Protein AF-A0A270B9R4-F1 (afdb_monomer_lite)

Radius of gyration: 26.36 Å; chains: 1; bounding box: 74×39×52 Å

Secondary structure (DSSP, 8-state):
-PPBPTTT--B---GGGTTSSSHHHHHHHHHHHHHHHSPPPHHHHHHHHHHHHHHHHHHHHHHHHHHHHS-PPPPPP-----------HHHHHHSHHHHHHHHHHHHHHHHHHT--HHHHHHHHHHHHHHTTSS-S---SSHHHHHHHHHHHHHHHHHHHHHHH-HHHHHHHT--

Organism: NCBI:txid146476

pLDDT: mean 81.23, std 15.82, range [37.41, 97.56]

Foldseek 3Di:
DFQAAPQPRDTQPDPPQPVHNDPVSVVVVVVVVCVVVPPDDPVNVVVVVVVVVVVVVVVVVVVVVVVVVPPDDDDDDDDDDDDDDDQDPVNLCVDPLLQVLQVLLVVLVVVLVPDDDLLSVLLVVLVCVLLVNDPLDQDDDPSSSNSVVVNCVSCVVCSVCSVPPPSSVNSNVVD

Structure (mmCIF, N/CA/C/O backbone):
data_AF-A0A270B9R4-F1
#
_entry.id   AF-A0A270B9R4-F1
#
loop_
_atom_site.group_PDB
_atom_site.id
_atom_site.type_symbol
_atom_site.label_atom_id
_atom_site.label_alt_id
_atom_site.label_comp_id
_atom_site.label_asym_id
_atom_site.label_entity_id
_atom_site.label_seq_id
_atom_site.pdbx_PDB_ins_code
_atom_site.Cartn_x
_atom_site.Cartn_y
_atom_site.Cartn_z
_atom_site.occupancy
_atom_site.B_iso_or_equiv
_atom_site.auth_seq_id
_atom_site.auth_comp_id
_atom_site.auth_asym_id
_atom_site.auth_atom_id
_atom_site.pdbx_PDB_model_num
ATOM 1 N N . MET A 1 1 ? -42.692 -9.724 -10.483 1.00 64.94 1 MET A N 1
ATOM 2 C CA . MET A 1 1 ? -41.624 -8.813 -10.023 1.00 64.94 1 MET A CA 1
ATOM 3 C C . MET A 1 1 ? -41.407 -9.068 -8.544 1.00 64.94 1 MET A C 1
ATOM 5 O O . MET A 1 1 ? -42.322 -8.814 -7.769 1.00 64.94 1 MET A O 1
ATOM 9 N N . SER A 1 2 ? -40.264 -9.642 -8.174 1.00 77.38 2 SER A N 1
ATOM 10 C CA . SER A 1 2 ? -39.872 -9.785 -6.768 1.00 77.38 2 SER A CA 1
ATOM 11 C C . SER A 1 2 ? -39.380 -8.432 -6.267 1.00 77.38 2 SER A C 1
ATOM 13 O O . SER A 1 2 ? -38.600 -7.771 -6.949 1.00 77.38 2 SER A O 1
ATOM 15 N N . ILE A 1 3 ? -39.897 -7.980 -5.126 1.00 85.81 3 ILE A N 1
ATOM 16 C CA . ILE A 1 3 ? -39.467 -6.725 -4.505 1.00 85.81 3 ILE A CA 1
ATOM 17 C C . ILE A 1 3 ? -38.409 -7.091 -3.466 1.00 85.81 3 ILE A C 1
ATOM 19 O O . ILE A 1 3 ? -38.681 -7.883 -2.561 1.00 85.81 3 ILE A O 1
ATOM 23 N N . HIS A 1 4 ? -37.214 -6.524 -3.608 1.00 92.06 4 HIS A N 1
ATOM 24 C CA . HIS A 1 4 ? -36.099 -6.756 -2.695 1.00 92.06 4 HIS A CA 1
ATOM 25 C C . HIS A 1 4 ? -36.034 -5.680 -1.608 1.00 92.06 4 HIS A C 1
ATOM 27 O O . HIS A 1 4 ? -36.356 -4.512 -1.827 1.00 92.06 4 HIS A O 1
ATOM 33 N N . CYS A 1 5 ? -35.595 -6.085 -0.420 1.00 90.38 5 CYS A N 1
ATOM 34 C CA . CYS A 1 5 ? -35.387 -5.206 0.720 1.00 90.38 5 CYS A CA 1
ATOM 35 C C . CYS A 1 5 ? -34.259 -4.210 0.444 1.00 90.38 5 CYS A C 1
ATOM 37 O O . CYS A 1 5 ? -33.116 -4.613 0.233 1.00 90.38 5 CYS A O 1
ATOM 39 N N . ALA A 1 6 ? -34.541 -2.915 0.588 1.00 88.38 6 ALA A N 1
ATOM 40 C CA . ALA A 1 6 ? -33.569 -1.843 0.351 1.00 88.38 6 ALA A CA 1
ATOM 41 C C . ALA A 1 6 ? -32.359 -1.836 1.315 1.00 88.38 6 ALA A C 1
ATOM 43 O O . ALA A 1 6 ? -31.427 -1.061 1.125 1.00 88.38 6 ALA A O 1
ATOM 44 N N . TRP A 1 7 ? -32.376 -2.654 2.375 1.00 90.44 7 TRP A N 1
ATOM 45 C CA . TRP A 1 7 ? -31.297 -2.714 3.370 1.00 90.44 7 TRP A CA 1
ATOM 46 C C . TRP A 1 7 ? -30.439 -3.984 3.297 1.00 90.44 7 TRP A C 1
ATOM 48 O O . TRP A 1 7 ? -29.257 -3.945 3.622 1.00 90.44 7 TRP A O 1
ATOM 58 N N . CYS A 1 8 ? -31.031 -5.133 2.968 1.00 91.38 8 CYS A N 1
ATOM 59 C CA . CYS A 1 8 ? -30.335 -6.426 3.014 1.00 91.38 8 CYS A CA 1
ATOM 60 C C . CYS A 1 8 ? -30.535 -7.284 1.764 1.00 91.38 8 CYS A C 1
ATOM 62 O O . CYS A 1 8 ? -30.164 -8.455 1.795 1.00 91.38 8 CYS A O 1
ATOM 64 N N . GLU A 1 9 ? -31.166 -6.723 0.727 1.00 88.75 9 GLU A N 1
ATOM 65 C CA . GLU A 1 9 ? -31.358 -7.314 -0.606 1.00 88.75 9 GLU A CA 1
ATOM 66 C C . GLU A 1 9 ? -32.130 -8.644 -0.638 1.00 88.75 9 GLU A C 1
ATOM 68 O O . GLU A 1 9 ? -32.271 -9.265 -1.684 1.00 88.75 9 GLU A O 1
ATOM 73 N N . ARG A 1 10 ? -32.702 -9.074 0.491 1.00 89.44 10 ARG A N 1
ATOM 74 C CA . ARG A 1 10 ? -33.575 -10.252 0.552 1.00 89.44 10 ARG A CA 1
ATOM 75 C C . ARG A 1 10 ? -34.968 -9.969 0.009 1.00 89.44 10 ARG A C 1
ATOM 77 O O . ARG A 1 10 ? -35.467 -8.848 0.122 1.00 89.44 10 ARG A O 1
ATOM 84 N N . ASP A 1 11 ? -35.609 -11.016 -0.500 1.00 89.81 11 ASP A N 1
ATOM 85 C CA . ASP A 1 11 ? -37.002 -10.973 -0.935 1.00 89.81 11 ASP A CA 1
ATOM 86 C C . ASP A 1 11 ? -37.946 -10.583 0.206 1.00 89.81 11 ASP A C 1
ATOM 88 O O . ASP A 1 11 ? -37.841 -11.053 1.345 1.00 89.81 11 ASP A O 1
ATOM 92 N N . ILE A 1 12 ? -38.874 -9.680 -0.109 1.00 86.19 12 ILE A N 1
ATOM 93 C CA . ILE A 1 12 ? -39.889 -9.211 0.826 1.00 86.19 12 ILE A CA 1
ATOM 94 C C . ILE A 1 12 ? -41.081 -10.169 0.765 1.00 86.19 12 ILE A C 1
ATOM 96 O O . ILE A 1 12 ? -41.877 -10.137 -0.173 1.00 86.19 12 ILE A O 1
ATOM 100 N N . HIS A 1 13 ? -41.212 -11.009 1.789 1.00 81.62 13 HIS A N 1
ATOM 101 C CA . HIS A 1 13 ? -42.378 -11.883 1.959 1.00 81.62 13 HIS A CA 1
ATOM 102 C C . HIS A 1 13 ? -43.491 -11.235 2.791 1.00 81.62 13 HIS A C 1
ATOM 104 O O . HIS A 1 13 ? -44.656 -11.587 2.634 1.00 81.62 13 HIS A O 1
ATOM 110 N N . ASP A 1 14 ? -43.143 -10.260 3.634 1.00 78.06 14 ASP A N 1
ATOM 111 C CA . ASP A 1 14 ? -44.070 -9.535 4.499 1.00 78.06 14 ASP A CA 1
ATOM 112 C C . ASP A 1 14 ? -44.176 -8.067 4.061 1.00 78.06 14 ASP A C 1
ATOM 114 O O . ASP A 1 14 ? -43.173 -7.357 3.966 1.00 78.06 14 ASP A O 1
ATOM 118 N N . ARG A 1 15 ? -45.400 -7.610 3.772 1.00 82.44 15 ARG A N 1
ATOM 119 C CA . ARG A 1 15 ? -45.670 -6.264 3.242 1.00 82.44 15 ARG A CA 1
ATOM 120 C C . ARG A 1 15 ? -45.818 -5.185 4.319 1.00 82.44 15 ARG A C 1
ATOM 122 O O . ARG A 1 15 ? -45.961 -4.017 3.971 1.00 82.44 15 ARG A O 1
ATOM 129 N N . THR A 1 16 ? -45.780 -5.546 5.598 1.00 87.75 16 THR A N 1
ATOM 130 C CA . THR A 1 16 ? -45.969 -4.606 6.718 1.00 87.75 16 THR A CA 1
ATOM 131 C C . THR A 1 16 ? -44.852 -3.566 6.846 1.00 87.75 16 THR A C 1
ATOM 133 O O . THR A 1 16 ? -45.111 -2.454 7.295 1.00 87.75 16 THR A O 1
ATOM 136 N N . HIS A 1 17 ? -43.632 -3.896 6.409 1.00 82.19 17 HIS A N 1
ATOM 137 C CA . HIS A 1 17 ? -42.434 -3.064 6.585 1.00 82.19 17 HIS A CA 1
ATOM 138 C C . HIS A 1 17 ? -41.853 -2.505 5.276 1.00 82.19 17 HIS A C 1
ATOM 140 O O . HIS A 1 17 ? -40.696 -2.086 5.266 1.00 82.19 17 HIS A O 1
ATOM 146 N N . ILE A 1 18 ? -42.607 -2.500 4.166 1.00 84.94 18 ILE A N 1
ATOM 147 C CA . ILE A 1 18 ? -42.129 -2.006 2.856 1.00 84.94 18 ILE A CA 1
ATOM 148 C C . ILE A 1 18 ? -41.566 -0.579 3.008 1.00 84.94 18 ILE A C 1
ATOM 150 O O . ILE A 1 18 ? -42.256 0.276 3.562 1.00 84.94 18 ILE A O 1
ATOM 154 N N . PRO A 1 19 ? -40.340 -0.289 2.516 1.00 89.69 19 PRO A N 1
ATOM 155 C CA . PRO A 1 19 ? -39.524 -1.050 1.551 1.00 89.69 19 PRO A CA 1
ATOM 156 C C . PRO A 1 19 ? -38.539 -2.077 2.154 1.00 89.69 19 PRO A C 1
ATOM 158 O O . PRO A 1 19 ? -37.598 -2.514 1.486 1.00 89.69 19 PRO A O 1
ATOM 161 N N . TYR A 1 20 ? -38.712 -2.466 3.414 1.00 91.69 20 TYR A N 1
ATOM 162 C CA . TYR A 1 20 ? -37.844 -3.394 4.135 1.00 91.69 20 TYR A CA 1
ATOM 163 C C . TYR A 1 20 ? -38.514 -4.752 4.373 1.00 91.69 20 TYR A C 1
ATOM 165 O O . TYR A 1 20 ? -39.731 -4.869 4.454 1.00 91.69 20 TYR A O 1
ATOM 173 N N . CYS A 1 21 ? -37.704 -5.802 4.535 1.00 91.06 21 CYS A N 1
ATOM 174 C CA . CYS A 1 21 ? -38.210 -7.157 4.777 1.00 91.06 21 CYS A CA 1
ATOM 175 C C . CYS A 1 21 ? -38.659 -7.418 6.226 1.00 91.06 21 CYS A C 1
ATOM 177 O O . CYS A 1 21 ? -39.267 -8.450 6.481 1.00 91.06 21 CYS A O 1
ATOM 179 N N . CYS A 1 22 ? -38.283 -6.570 7.194 1.00 91.94 22 CYS A N 1
ATOM 180 C CA . CYS A 1 22 ? -38.658 -6.718 8.606 1.00 91.94 22 CYS A CA 1
ATOM 181 C C . CYS A 1 22 ? -38.356 -5.449 9.424 1.00 91.94 22 CYS A C 1
ATOM 183 O O . CYS A 1 22 ? -37.465 -4.670 9.065 1.00 91.94 22 CYS A O 1
ATOM 185 N N . ALA A 1 23 ? -38.990 -5.320 10.598 1.00 91.06 23 ALA A N 1
ATOM 186 C CA . ALA A 1 23 ? -38.767 -4.236 11.566 1.00 91.06 23 ALA A CA 1
ATOM 187 C C . ALA A 1 23 ? -37.284 -3.998 11.917 1.00 91.06 23 ALA A C 1
ATOM 189 O O . ALA A 1 23 ? -36.847 -2.873 12.164 1.00 91.06 23 ALA A O 1
ATOM 190 N N . ARG A 1 24 ? -36.461 -5.058 11.930 1.00 92.88 24 ARG A N 1
ATOM 191 C CA . ARG A 1 24 ? -35.021 -4.939 12.215 1.00 92.88 24 ARG A CA 1
ATOM 192 C C . ARG A 1 24 ? -34.284 -4.162 11.122 1.00 92.88 24 ARG A C 1
ATOM 194 O O . ARG A 1 24 ? -33.372 -3.400 11.442 1.00 92.88 24 ARG A O 1
ATOM 201 N N . CYS A 1 25 ? -34.640 -4.380 9.856 1.00 92.06 25 CYS A N 1
ATOM 202 C CA . CYS A 1 25 ? -34.042 -3.677 8.720 1.00 92.06 25 CYS A CA 1
ATOM 203 C C . CYS A 1 25 ? -34.491 -2.215 8.688 1.00 92.06 25 CYS A C 1
ATOM 205 O O . CYS A 1 25 ? -33.652 -1.329 8.552 1.00 92.06 25 CYS A O 1
ATOM 207 N N . GLU A 1 26 ? -35.772 -1.964 8.944 1.00 92.69 26 GLU A N 1
ATOM 208 C CA . GLU A 1 26 ? -36.327 -0.615 9.074 1.00 92.69 26 GLU A CA 1
ATOM 209 C C . GLU A 1 26 ? -35.627 0.191 10.185 1.00 92.69 26 GLU A C 1
ATOM 211 O O . GLU A 1 26 ? -35.155 1.307 9.963 1.00 92.69 26 GLU A O 1
ATOM 216 N N . LYS A 1 27 ? -35.446 -0.402 11.374 1.00 93.50 27 LYS A N 1
ATOM 217 C CA . LYS A 1 27 ? -34.751 0.249 12.499 1.00 93.50 27 LYS A CA 1
ATOM 218 C C . LYS A 1 27 ? -33.282 0.567 12.193 1.00 93.50 27 LYS A C 1
ATOM 220 O O . LYS A 1 27 ? -32.738 1.556 12.681 1.00 93.50 27 LYS A O 1
ATOM 225 N N . LYS A 1 28 ? -32.609 -0.272 11.400 1.00 93.12 28 LYS A N 1
ATOM 226 C CA . LYS A 1 28 ? -31.235 0.005 10.953 1.00 93.12 28 LYS A CA 1
ATOM 227 C C . LYS A 1 28 ? -31.195 1.138 9.931 1.00 93.12 28 LYS A C 1
ATOM 229 O O . LYS A 1 28 ? -30.351 2.021 10.065 1.00 93.12 28 LYS A O 1
ATOM 234 N N . ALA A 1 29 ? -32.115 1.132 8.971 1.00 90.50 29 ALA A N 1
ATOM 235 C CA . ALA A 1 29 ? -32.204 2.162 7.945 1.00 90.50 29 ALA A CA 1
ATOM 236 C C . ALA A 1 29 ? -32.512 3.540 8.542 1.00 90.50 29 ALA A C 1
ATOM 238 O O . ALA A 1 29 ? -31.803 4.504 8.268 1.00 90.50 29 ALA A O 1
ATOM 239 N N . THR A 1 30 ? -33.489 3.621 9.444 1.00 90.19 30 THR A N 1
ATOM 240 C CA . THR A 1 30 ? -33.826 4.859 10.169 1.00 90.19 30 THR A CA 1
ATOM 241 C C . THR A 1 30 ? -32.658 5.372 11.009 1.00 90.19 30 THR A C 1
ATOM 243 O O . THR A 1 30 ? -32.358 6.564 10.973 1.00 90.19 30 THR A O 1
ATOM 246 N N . LYS A 1 31 ? -31.923 4.488 11.698 1.00 92.19 31 LYS A N 1
ATOM 247 C CA . LYS A 1 31 ? -30.706 4.872 12.432 1.00 92.19 31 LYS A CA 1
ATOM 248 C C . LYS A 1 31 ? -29.604 5.401 11.505 1.00 92.19 31 LYS A C 1
ATOM 250 O O . LYS A 1 31 ? -28.929 6.364 11.860 1.00 92.19 31 LYS A O 1
ATOM 255 N N . ALA A 1 32 ? -29.414 4.792 10.336 1.00 87.31 32 ALA A N 1
ATOM 256 C CA . ALA A 1 32 ? -28.435 5.252 9.352 1.00 87.31 32 ALA A CA 1
ATOM 257 C C . ALA A 1 32 ? -28.812 6.625 8.773 1.00 87.31 32 ALA A C 1
ATOM 259 O O . ALA A 1 32 ? -27.966 7.514 8.708 1.00 87.31 32 ALA A O 1
ATOM 260 N N . LEU A 1 33 ? -30.089 6.831 8.442 1.00 85.94 33 LEU A N 1
ATOM 261 C CA . LEU A 1 33 ? -30.605 8.125 7.991 1.00 85.94 33 LEU A CA 1
ATOM 262 C C . LEU A 1 33 ? -30.457 9.201 9.072 1.00 85.94 33 LEU A C 1
ATOM 264 O O . LEU A 1 33 ? -30.023 10.311 8.776 1.00 85.94 33 LEU A O 1
ATOM 268 N N . ALA A 1 34 ? -30.730 8.866 10.335 1.00 85.94 34 ALA A N 1
ATOM 269 C CA . ALA A 1 34 ? -30.519 9.775 11.456 1.00 85.94 34 ALA A CA 1
ATOM 270 C C . ALA A 1 34 ? -29.039 10.151 11.633 1.00 85.94 34 ALA A C 1
ATOM 272 O O . ALA A 1 34 ? -28.745 11.290 11.972 1.00 85.94 34 ALA A O 1
ATOM 273 N N . ALA A 1 35 ? -28.104 9.233 11.369 1.00 81.94 35 ALA A N 1
ATOM 274 C CA . ALA A 1 35 ? -26.672 9.527 11.419 1.00 81.94 35 ALA A CA 1
ATOM 275 C C . ALA A 1 35 ? -26.214 10.451 10.275 1.00 81.94 35 ALA A C 1
ATOM 277 O O . ALA A 1 35 ? -25.344 11.291 10.486 1.00 81.94 35 ALA A O 1
ATOM 278 N N . ILE A 1 36 ? -26.806 10.323 9.082 1.00 78.38 36 ILE A N 1
ATOM 279 C CA . ILE A 1 36 ? -26.527 11.209 7.938 1.00 78.38 36 ILE A CA 1
ATOM 280 C C . ILE A 1 36 ? -27.093 12.612 8.188 1.00 78.38 36 ILE A C 1
ATOM 282 O O . ILE A 1 36 ? -26.424 13.604 7.906 1.00 78.38 36 ILE A O 1
ATOM 286 N N . ASN A 1 37 ? -28.306 12.682 8.740 1.00 79.94 37 ASN A N 1
ATOM 287 C CA . ASN A 1 37 ? -29.014 13.933 9.013 1.00 79.94 37 ASN A CA 1
ATOM 288 C C . ASN A 1 37 ? -28.638 14.565 10.358 1.00 79.94 37 ASN A C 1
ATOM 290 O O . ASN A 1 37 ? -29.124 15.651 10.675 1.00 79.94 37 ASN A O 1
ATOM 294 N N . ALA A 1 38 ? -27.801 13.902 11.161 1.00 77.00 38 ALA A N 1
ATOM 295 C CA . ALA A 1 38 ? -27.343 14.450 12.424 1.00 77.00 38 ALA A CA 1
ATOM 296 C C . ALA A 1 38 ? -26.630 15.787 12.157 1.00 77.00 38 ALA A C 1
ATOM 298 O O . ALA A 1 38 ? -25.757 15.848 11.282 1.00 77.00 38 ALA A O 1
ATOM 299 N N . PRO A 1 39 ? -26.986 16.862 12.886 1.00 66.06 39 PRO A N 1
ATOM 300 C CA . PRO A 1 39 ? -26.343 18.152 12.718 1.00 66.06 39 PRO A CA 1
ATOM 301 C C . PRO A 1 39 ? -24.847 17.979 12.958 1.00 66.06 39 PRO A C 1
ATOM 303 O O . PRO A 1 39 ? -24.409 17.553 14.028 1.00 66.06 39 PRO A O 1
ATOM 306 N N . GLN A 1 40 ? -24.063 18.264 11.921 1.00 61.91 40 GLN A N 1
ATOM 307 C CA . GLN A 1 40 ? -22.616 18.171 12.008 1.00 61.91 40 GLN A CA 1
ATOM 308 C C . GLN A 1 40 ? -22.140 19.177 13.049 1.00 61.91 40 GLN A C 1
ATOM 310 O O . GLN A 1 40 ? -22.439 20.369 12.957 1.00 61.91 40 GLN A O 1
ATOM 315 N N . SER A 1 41 ? -21.407 18.691 14.047 1.00 68.75 41 SER A N 1
ATOM 316 C CA . SER A 1 41 ? -20.754 19.565 15.013 1.00 68.75 41 SER A CA 1
ATOM 317 C C . SER A 1 41 ? -19.811 20.525 14.278 1.00 68.75 41 SER A C 1
ATOM 319 O O . SER A 1 41 ? -19.262 20.187 13.225 1.00 68.75 41 SER A O 1
ATOM 321 N N . ALA A 1 42 ? -19.604 21.726 14.824 1.00 61.78 42 ALA A N 1
ATOM 322 C CA . ALA A 1 42 ? -18.732 22.743 14.223 1.00 61.78 42 ALA A CA 1
ATOM 323 C C . ALA A 1 42 ? -17.345 22.178 13.833 1.00 61.78 42 ALA A C 1
ATOM 325 O O . ALA A 1 42 ? -16.839 22.459 12.748 1.00 61.78 42 ALA A O 1
ATOM 326 N N . LEU A 1 43 ? -16.823 21.249 14.642 1.00 59.16 43 LEU A N 1
ATOM 327 C CA . LEU A 1 43 ? -15.568 20.525 14.423 1.00 59.16 43 LEU A CA 1
ATOM 328 C C . LEU A 1 43 ? -15.551 19.655 13.142 1.00 59.16 43 LEU A C 1
ATOM 330 O O . LEU A 1 43 ? -14.533 19.562 12.452 1.00 59.16 43 LEU A O 1
ATOM 334 N N . GLN A 1 44 ? -16.672 19.008 12.792 1.00 57.88 44 GLN A N 1
ATOM 335 C CA . GLN A 1 44 ? -16.802 18.212 11.558 1.00 57.88 44 GLN A CA 1
ATOM 336 C C . GLN A 1 44 ? -16.861 19.092 10.303 1.00 57.88 44 GLN A C 1
ATOM 338 O O . GLN A 1 44 ? -16.418 18.683 9.225 1.00 57.88 44 GLN A O 1
ATOM 343 N N . ARG A 1 45 ? -17.389 20.314 10.439 1.00 59.94 45 ARG A N 1
ATOM 344 C CA . ARG A 1 45 ? -17.468 21.292 9.350 1.00 59.94 45 ARG A CA 1
ATOM 345 C C . ARG A 1 45 ? -16.083 21.840 9.005 1.00 59.94 45 ARG A C 1
ATOM 347 O O . ARG A 1 45 ? -15.726 21.894 7.830 1.00 59.94 45 ARG A O 1
ATOM 354 N N . GLU A 1 46 ? -15.279 22.141 10.021 1.00 61.72 46 GLU A N 1
ATOM 355 C CA . GLU A 1 46 ? -13.888 22.584 9.859 1.00 61.72 46 GLU A CA 1
ATOM 356 C C . GLU A 1 46 ? -13.009 21.507 9.209 1.00 61.72 46 GLU A C 1
ATOM 358 O O . GLU A 1 46 ? -12.287 21.783 8.251 1.00 61.72 46 GLU A O 1
ATOM 363 N N . THR A 1 47 ? -13.133 20.245 9.632 1.00 64.62 47 THR A N 1
ATOM 364 C CA . THR A 1 47 ? -12.348 19.142 9.043 1.00 64.62 47 THR A CA 1
ATOM 365 C C . THR A 1 47 ? -12.706 18.848 7.584 1.00 64.62 47 THR A C 1
ATOM 367 O O . THR A 1 47 ? -11.829 18.447 6.812 1.00 64.62 47 THR A O 1
ATOM 370 N N . ARG A 1 48 ? -13.958 19.079 7.160 1.00 63.06 48 ARG A N 1
ATOM 371 C CA . ARG A 1 48 ? -14.342 18.990 5.739 1.00 63.06 48 ARG A CA 1
ATOM 372 C C . ARG A 1 48 ? -13.756 20.122 4.904 1.00 63.06 48 ARG A C 1
ATOM 374 O O . ARG A 1 48 ? -13.287 19.847 3.803 1.00 63.06 48 ARG A O 1
ATOM 381 N N . LEU A 1 49 ? -13.750 21.352 5.416 1.00 64.56 49 LEU A N 1
ATOM 382 C CA . LEU A 1 49 ? -13.161 22.496 4.711 1.00 64.56 49 LEU A CA 1
ATOM 383 C C . LEU A 1 49 ? -11.650 22.314 4.524 1.00 64.56 49 LEU A C 1
ATOM 385 O O . LEU A 1 49 ? -11.149 22.482 3.416 1.00 64.56 49 LEU A O 1
ATOM 389 N N . ILE A 1 50 ? -10.945 21.857 5.563 1.00 66.62 50 ILE A N 1
ATOM 390 C CA . ILE A 1 50 ? -9.500 21.589 5.496 1.00 66.62 50 ILE A CA 1
ATOM 391 C C . ILE A 1 50 ? -9.194 20.477 4.481 1.00 66.62 50 ILE A C 1
ATOM 393 O O . ILE A 1 50 ? -8.309 20.634 3.640 1.00 66.62 50 ILE A O 1
ATOM 397 N N . ARG A 1 51 ? -9.951 19.368 4.496 1.00 66.50 51 ARG A N 1
ATOM 398 C CA . ARG A 1 51 ? -9.776 18.288 3.506 1.00 66.50 51 ARG A CA 1
ATOM 399 C C . ARG A 1 51 ? -10.114 18.733 2.085 1.00 66.50 51 ARG A C 1
ATOM 401 O O . ARG A 1 51 ? -9.398 18.354 1.165 1.00 66.50 51 ARG A O 1
ATOM 408 N N . GLY A 1 52 ? -11.167 19.529 1.909 1.00 65.00 52 GLY A N 1
ATOM 409 C CA . GLY A 1 52 ? -11.549 20.079 0.610 1.00 65.00 52 GLY A CA 1
ATOM 410 C C . GLY A 1 52 ? -10.439 20.939 0.013 1.00 65.00 52 GLY A C 1
ATOM 411 O O . GLY A 1 52 ? -10.013 20.673 -1.106 1.00 65.00 52 GLY A O 1
ATOM 412 N N . CYS A 1 53 ? -9.913 21.889 0.795 1.00 71.00 53 CYS A N 1
ATOM 413 C CA . CYS A 1 53 ? -8.810 22.756 0.380 1.00 71.00 53 CYS A CA 1
ATOM 414 C C . CYS A 1 53 ? -7.539 21.973 0.034 1.00 71.00 53 CYS A C 1
ATOM 416 O O . CYS A 1 53 ? -6.889 22.287 -0.957 1.00 71.00 53 CYS A O 1
ATOM 418 N N . LEU A 1 54 ? -7.189 20.938 0.805 1.00 71.19 54 LEU A N 1
ATOM 419 C CA . LEU A 1 54 ? -6.014 20.111 0.507 1.00 71.19 54 LEU A CA 1
ATOM 420 C C . LEU A 1 54 ? -6.157 19.362 -0.825 1.00 71.19 54 LEU A C 1
ATOM 422 O O . LEU A 1 54 ? -5.197 19.292 -1.590 1.00 71.19 54 LEU A O 1
ATOM 426 N N . VAL A 1 55 ? -7.347 18.839 -1.133 1.00 73.69 55 VAL A N 1
ATOM 427 C CA . VAL A 1 55 ? -7.593 18.116 -2.392 1.00 73.69 55 VAL A CA 1
ATOM 428 C C . VAL A 1 55 ? -7.514 19.054 -3.600 1.00 73.69 55 VAL A C 1
ATOM 430 O O . VAL A 1 55 ? -6.884 18.699 -4.598 1.00 73.69 55 VAL A O 1
ATOM 433 N N . THR A 1 56 ? -8.083 20.262 -3.521 1.00 69.81 56 THR A N 1
ATOM 434 C CA . THR A 1 56 ? -7.966 21.252 -4.607 1.00 69.81 56 THR A CA 1
ATOM 435 C C . THR A 1 56 ? -6.530 21.723 -4.803 1.00 69.81 56 THR A C 1
ATOM 437 O O . THR A 1 56 ? -6.087 21.845 -5.943 1.00 69.81 56 THR A O 1
ATOM 440 N N . LEU A 1 57 ? -5.773 21.932 -3.725 1.00 72.56 57 LEU A N 1
ATOM 441 C CA . LEU A 1 57 ? -4.383 22.391 -3.810 1.00 72.56 57 LEU A CA 1
ATOM 442 C C . LEU A 1 57 ? -3.478 21.337 -4.473 1.00 72.56 57 LEU A C 1
ATOM 444 O O . LEU A 1 57 ? -2.692 21.668 -5.360 1.00 72.56 57 LEU A O 1
ATOM 448 N N . VAL A 1 58 ? -3.653 20.056 -4.132 1.00 72.06 58 VAL A N 1
ATOM 449 C CA . VAL A 1 58 ? -2.930 18.941 -4.774 1.00 72.06 58 VAL A CA 1
ATOM 450 C C . VAL A 1 58 ? -3.278 18.825 -6.262 1.00 72.06 58 VAL A C 1
ATOM 452 O O . VAL A 1 58 ? -2.380 18.634 -7.082 1.00 72.06 58 VAL A O 1
ATOM 455 N N . ALA A 1 59 ? -4.550 18.993 -6.634 1.00 66.56 59 ALA A N 1
ATOM 456 C CA . ALA A 1 59 ? -4.968 18.960 -8.035 1.00 66.56 59 ALA A CA 1
ATOM 457 C C . ALA A 1 59 ? -4.326 20.092 -8.861 1.00 66.56 59 ALA A C 1
ATOM 459 O O . ALA A 1 59 ? -3.841 19.849 -9.966 1.00 66.56 59 ALA A O 1
ATOM 460 N N . VAL A 1 60 ? -4.250 21.311 -8.313 1.00 71.62 60 VAL A N 1
ATOM 461 C CA . VAL A 1 60 ? -3.609 22.459 -8.982 1.00 71.62 60 VAL A CA 1
ATOM 462 C C . VAL A 1 60 ? -2.102 22.235 -9.159 1.00 71.62 60 VAL A C 1
ATOM 464 O O . VAL A 1 60 ? -1.557 22.515 -10.231 1.00 71.62 60 VAL A O 1
ATOM 467 N N . ILE A 1 61 ? -1.422 21.672 -8.154 1.00 69.50 61 ILE A N 1
ATOM 468 C CA . ILE A 1 61 ? 0.012 21.345 -8.241 1.00 69.50 61 ILE A CA 1
ATOM 469 C C . ILE A 1 61 ? 0.265 20.276 -9.314 1.00 69.50 61 ILE A C 1
ATOM 471 O O . ILE A 1 61 ? 1.167 20.430 -10.133 1.00 69.50 61 ILE A O 1
ATOM 475 N N . ALA A 1 62 ? -0.551 19.220 -9.365 1.00 60.47 62 ALA A N 1
ATOM 476 C CA . ALA A 1 62 ? -0.400 18.153 -10.355 1.00 60.47 62 ALA A CA 1
ATOM 477 C C . ALA A 1 62 ? -0.587 18.658 -11.800 1.00 60.47 62 ALA A C 1
ATOM 479 O O . ALA A 1 62 ? 0.192 18.308 -12.692 1.00 60.47 62 ALA A O 1
ATOM 480 N N . VAL A 1 63 ? -1.580 19.523 -12.031 1.00 66.50 63 VAL A N 1
ATOM 481 C CA . VAL A 1 63 ? -1.837 20.112 -13.355 1.00 66.50 63 VAL A CA 1
ATOM 482 C C . VAL A 1 63 ? -0.688 21.035 -13.774 1.00 66.50 63 VAL A C 1
ATOM 484 O O . VAL A 1 63 ? -0.189 20.927 -14.893 1.00 66.50 63 VAL A O 1
ATOM 487 N N . THR A 1 64 ? -0.205 21.894 -12.874 1.00 60.34 64 THR A N 1
ATOM 488 C CA . THR A 1 64 ? 0.892 22.833 -13.183 1.00 60.34 64 THR A CA 1
ATOM 489 C C . THR A 1 64 ? 2.232 22.136 -13.434 1.00 60.34 64 THR A C 1
ATOM 491 O O . THR A 1 64 ? 2.966 22.549 -14.333 1.00 60.34 64 THR A O 1
ATOM 494 N N . PHE A 1 65 ? 2.534 21.045 -12.722 1.00 56.88 65 PHE A N 1
ATOM 495 C CA . PHE A 1 65 ? 3.722 20.226 -12.992 1.00 56.88 65 PHE A CA 1
ATOM 496 C C . PHE A 1 65 ? 3.641 19.509 -14.345 1.00 56.88 65 PHE A C 1
ATOM 498 O O . PHE A 1 65 ? 4.623 19.478 -15.083 1.00 56.88 65 PHE A O 1
ATOM 505 N N . SER A 1 66 ? 2.462 18.997 -14.708 1.00 58.72 66 SER A N 1
ATOM 506 C CA . SER A 1 66 ? 2.252 18.311 -15.992 1.00 58.72 66 SER A CA 1
ATOM 507 C C . SER A 1 66 ? 2.458 19.252 -17.188 1.00 58.72 66 SER A C 1
ATOM 509 O O . SER A 1 66 ? 3.063 18.869 -18.186 1.00 58.72 66 SER A O 1
ATOM 511 N N . LEU A 1 67 ? 2.040 20.517 -17.062 1.00 56.53 67 LEU A N 1
ATOM 512 C CA . LEU A 1 67 ? 2.244 21.551 -18.086 1.00 56.53 67 LEU A CA 1
ATOM 513 C C . LEU A 1 67 ? 3.715 21.972 -18.254 1.00 56.53 67 LEU A C 1
ATOM 515 O O . LEU A 1 67 ? 4.107 22.386 -19.341 1.00 56.53 67 LEU A O 1
ATOM 519 N N . ARG A 1 68 ? 4.549 21.845 -17.213 1.00 54.44 68 ARG A N 1
ATOM 520 C CA . ARG A 1 68 ? 5.990 22.160 -17.277 1.00 54.44 68 ARG A CA 1
ATOM 521 C C . ARG A 1 68 ? 6.829 21.055 -17.929 1.00 54.44 68 ARG A C 1
ATOM 523 O O . ARG A 1 68 ? 7.913 21.358 -18.412 1.00 54.44 68 ARG A O 1
ATOM 530 N N . ILE A 1 69 ? 6.343 19.813 -17.972 1.00 56.16 69 ILE A N 1
ATOM 531 C CA . ILE A 1 69 ? 7.057 18.675 -18.582 1.00 56.16 69 ILE A CA 1
ATOM 532 C C . ILE A 1 69 ? 6.856 18.628 -20.108 1.00 56.16 69 ILE A C 1
ATOM 534 O O . ILE A 1 69 ? 7.721 18.132 -20.823 1.00 56.16 69 ILE A O 1
ATOM 538 N N . LEU A 1 70 ? 5.760 19.192 -20.631 1.00 52.25 70 LEU A N 1
ATOM 539 C CA . LEU A 1 70 ? 5.445 19.147 -22.067 1.00 52.25 70 LEU A CA 1
ATOM 540 C C . LEU A 1 70 ? 6.207 20.183 -22.923 1.00 52.25 70 LEU A C 1
ATOM 542 O O . LEU A 1 70 ? 6.231 20.065 -24.145 1.00 52.25 70 LEU A O 1
ATOM 546 N N . ALA A 1 71 ? 6.845 21.185 -22.308 1.00 45.41 71 ALA A N 1
ATOM 547 C CA . ALA A 1 71 ? 7.693 22.164 -22.995 1.00 45.41 71 ALA A CA 1
ATOM 548 C C . ALA A 1 71 ? 9.138 21.641 -23.103 1.00 45.41 71 ALA A C 1
ATOM 550 O O . ALA A 1 71 ? 10.058 22.153 -22.465 1.00 45.41 71 ALA A O 1
ATOM 551 N N . GLY A 1 72 ? 9.322 20.563 -23.868 1.00 44.50 72 GLY A N 1
ATOM 552 C CA . GLY A 1 72 ? 10.638 20.004 -24.175 1.00 44.50 72 GLY A CA 1
ATOM 553 C C . GLY A 1 72 ? 11.523 21.004 -24.930 1.00 44.50 72 GLY A C 1
ATOM 554 O O . GLY A 1 72 ? 11.055 21.710 -25.822 1.00 44.50 72 GLY A O 1
ATOM 555 N N . SER A 1 73 ? 12.807 21.068 -24.565 1.00 54.78 73 SER A N 1
ATOM 556 C CA . SER A 1 73 ? 13.831 21.780 -25.346 1.00 54.78 73 SER A CA 1
ATOM 557 C C . SER A 1 73 ? 14.068 21.091 -26.698 1.00 54.78 73 SER A C 1
ATOM 559 O O . SER A 1 73 ? 13.945 19.866 -26.775 1.00 54.78 73 SER A O 1
ATOM 561 N N . PRO A 1 74 ? 14.410 21.847 -27.758 1.00 54.06 74 PRO A N 1
ATOM 562 C CA . PRO A 1 74 ? 14.620 21.290 -29.092 1.00 54.06 74 PRO A CA 1
ATOM 563 C C . PRO A 1 74 ? 15.874 20.392 -29.140 1.00 54.06 74 PRO A C 1
ATOM 565 O O . PRO A 1 74 ? 16.855 20.690 -28.453 1.00 54.06 74 PRO A O 1
ATOM 568 N N . PRO A 1 75 ? 15.870 19.308 -29.940 1.00 59.75 75 PRO A N 1
ATOM 569 C CA . PRO A 1 75 ? 17.013 18.405 -30.052 1.00 59.75 75 PRO A CA 1
ATOM 570 C C . PRO A 1 75 ? 18.144 19.010 -30.913 1.00 59.75 75 PRO A C 1
ATOM 572 O O . PRO A 1 75 ? 17.851 19.664 -31.917 1.00 59.75 75 PRO A O 1
ATOM 575 N N . PRO A 1 76 ? 19.427 18.786 -30.570 1.00 59.34 76 PRO A N 1
ATOM 576 C CA . PRO A 1 76 ? 20.553 19.035 -31.472 1.00 59.34 76 PRO A CA 1
ATOM 577 C C . PRO A 1 76 ? 20.731 17.888 -32.495 1.00 59.34 76 PRO A C 1
ATOM 579 O O . PRO A 1 76 ? 20.297 16.766 -32.215 1.00 59.34 76 PRO A O 1
ATOM 582 N N . PRO A 1 77 ? 21.354 18.145 -33.665 1.00 59.75 77 PRO A N 1
ATOM 583 C CA . PRO A 1 77 ? 21.522 17.151 -34.722 1.00 59.75 77 PRO A CA 1
ATOM 584 C C . PRO A 1 77 ? 22.799 16.300 -34.573 1.00 59.75 77 PRO A C 1
ATOM 586 O O . PRO A 1 77 ? 23.807 16.779 -34.057 1.00 59.75 77 PRO A O 1
ATOM 589 N N . ASP A 1 78 ? 22.677 15.073 -35.095 1.00 54.38 78 ASP A N 1
ATOM 590 C CA . ASP A 1 78 ? 23.670 14.124 -35.636 1.00 54.38 78 ASP A CA 1
ATOM 591 C C . ASP A 1 78 ? 24.849 13.635 -34.760 1.00 54.38 78 ASP A C 1
ATOM 593 O O . ASP A 1 78 ? 25.689 14.405 -34.313 1.00 54.38 78 ASP A O 1
ATOM 597 N N . ASP A 1 79 ? 24.961 12.311 -34.546 1.00 44.59 79 ASP A N 1
ATOM 598 C CA . ASP A 1 79 ? 25.775 11.450 -35.426 1.00 44.59 79 ASP A CA 1
ATOM 599 C C . ASP A 1 79 ? 25.699 9.941 -35.078 1.00 44.59 79 ASP A C 1
ATOM 601 O O . ASP A 1 79 ? 25.420 9.517 -33.955 1.00 44.59 79 ASP A O 1
ATOM 605 N N . ILE A 1 80 ? 25.918 9.136 -36.117 1.00 51.41 80 ILE A N 1
ATOM 606 C CA . ILE A 1 80 ? 25.756 7.679 -36.273 1.00 51.41 80 ILE A CA 1
ATOM 607 C C . ILE A 1 80 ? 26.866 6.879 -35.556 1.00 51.41 80 ILE A C 1
ATOM 609 O O . ILE A 1 80 ? 28.002 7.321 -35.573 1.00 51.41 80 ILE A O 1
ATOM 613 N N . VAL A 1 81 ? 26.579 5.668 -35.034 1.00 41.25 81 VAL A N 1
ATOM 614 C CA . VAL A 1 81 ? 27.339 4.399 -35.259 1.00 41.25 81 VAL A CA 1
ATOM 615 C C . VAL A 1 81 ? 26.588 3.218 -34.617 1.00 41.25 81 VAL A C 1
ATOM 617 O O . VAL A 1 81 ? 26.336 3.178 -33.416 1.00 41.25 81 VAL A O 1
ATOM 620 N N . ILE A 1 82 ? 26.254 2.225 -35.446 1.00 53.34 82 ILE A N 1
ATOM 621 C CA . ILE A 1 82 ? 25.656 0.935 -35.077 1.00 53.34 82 ILE A CA 1
ATOM 622 C C . ILE A 1 82 ? 26.780 -0.084 -34.852 1.00 53.34 82 ILE A C 1
ATOM 624 O O . ILE A 1 82 ? 27.558 -0.361 -35.762 1.00 53.34 82 ILE A O 1
ATOM 628 N N . THR A 1 83 ? 26.847 -0.698 -33.668 1.00 37.41 83 THR A N 1
ATOM 629 C CA . THR A 1 83 ? 27.523 -1.993 -33.441 1.00 37.41 83 THR A CA 1
ATOM 630 C C . THR A 1 83 ? 26.830 -2.713 -32.272 1.00 37.41 83 THR A C 1
ATOM 632 O O . THR A 1 83 ? 26.710 -2.118 -31.201 1.00 37.41 83 THR A O 1
ATOM 635 N N . PRO A 1 84 ? 26.331 -3.956 -32.430 1.00 56.75 84 PRO A N 1
ATOM 636 C CA . PRO A 1 84 ? 25.589 -4.643 -31.380 1.00 56.75 84 PRO A CA 1
ATOM 637 C C . PRO A 1 84 ? 26.560 -5.326 -30.411 1.00 56.75 84 PRO A C 1
ATOM 639 O O . PRO A 1 84 ? 27.030 -6.436 -30.652 1.00 56.75 84 PRO A O 1
ATOM 642 N N . SER A 1 85 ? 26.838 -4.654 -29.300 1.00 44.12 85 SER A N 1
ATOM 643 C CA . SER A 1 85 ? 27.507 -5.224 -28.130 1.00 44.12 85 SER A CA 1
ATOM 644 C C . SER A 1 85 ? 26.535 -5.173 -26.955 1.00 44.12 85 SER A C 1
ATOM 646 O O . SER A 1 85 ? 25.739 -4.240 -26.866 1.00 44.12 85 SER A O 1
ATOM 648 N N . ALA A 1 86 ? 26.573 -6.202 -26.104 1.00 56.78 86 ALA A N 1
ATOM 649 C CA . ALA A 1 86 ? 25.715 -6.405 -24.934 1.00 56.78 86 ALA A CA 1
ATOM 650 C C . ALA A 1 86 ? 25.332 -5.095 -24.210 1.00 56.78 86 ALA A C 1
ATOM 652 O O . ALA A 1 86 ? 26.179 -4.205 -24.112 1.00 56.78 86 ALA A O 1
ATOM 653 N N . PRO A 1 87 ? 24.094 -4.964 -23.687 1.00 50.94 87 PRO A N 1
ATOM 654 C CA . PRO A 1 87 ? 23.619 -3.710 -23.115 1.00 50.94 87 PRO A CA 1
ATOM 655 C C . PRO A 1 87 ? 24.557 -3.261 -21.991 1.00 50.94 87 PRO A C 1
ATOM 657 O O . PRO A 1 87 ? 24.613 -3.860 -20.918 1.00 50.94 87 PRO A O 1
ATOM 660 N N . SER A 1 88 ? 25.332 -2.211 -22.265 1.00 57.31 88 SER A N 1
ATOM 661 C CA . SER A 1 88 ? 26.184 -1.550 -21.284 1.00 57.31 88 SER A CA 1
ATOM 662 C C . SER A 1 88 ? 25.341 -1.164 -20.067 1.00 57.31 88 SER A C 1
ATOM 664 O O . SER A 1 88 ? 24.208 -0.709 -20.220 1.00 57.31 88 SER A O 1
ATOM 666 N N . SER A 1 89 ? 25.893 -1.272 -18.857 1.00 60.88 89 SER A N 1
ATOM 667 C CA . SER A 1 89 ? 25.224 -0.858 -17.608 1.00 60.88 89 SER A CA 1
ATOM 668 C C . SER A 1 89 ? 24.650 0.567 -17.672 1.00 60.88 89 SER A C 1
ATOM 670 O O . SER A 1 89 ? 23.622 0.853 -17.066 1.00 60.88 89 SER A O 1
ATOM 672 N N . VAL A 1 90 ? 25.264 1.442 -18.474 1.00 63.84 90 VAL A N 1
ATOM 673 C CA . VAL A 1 90 ? 24.808 2.812 -18.756 1.00 63.84 90 VAL A CA 1
ATOM 674 C C . VAL A 1 90 ? 23.514 2.853 -19.585 1.00 63.84 90 VAL A C 1
ATOM 676 O O . VAL A 1 90 ? 22.679 3.728 -19.372 1.00 63.84 90 VAL A O 1
ATOM 679 N N . ALA A 1 91 ? 23.308 1.918 -20.515 1.00 68.44 91 ALA A N 1
ATOM 680 C CA . ALA A 1 91 ? 22.069 1.828 -21.289 1.00 68.44 91 ALA A CA 1
ATOM 681 C C . ALA A 1 91 ? 20.900 1.368 -20.403 1.00 68.44 91 ALA A C 1
ATOM 683 O O . ALA A 1 91 ? 19.824 1.961 -20.458 1.00 68.44 91 ALA A O 1
ATOM 684 N N . ILE A 1 92 ? 21.148 0.401 -19.510 1.00 69.06 92 ILE A N 1
ATOM 685 C CA . ILE A 1 92 ? 20.158 -0.086 -18.536 1.00 69.06 92 ILE A CA 1
ATOM 686 C C . ILE A 1 92 ? 19.783 1.021 -17.542 1.00 69.06 92 ILE A C 1
ATOM 688 O O . ILE A 1 92 ? 18.603 1.237 -17.296 1.00 69.06 92 ILE A O 1
ATOM 692 N N . GLN A 1 93 ? 20.749 1.790 -17.026 1.00 77.44 93 GLN A N 1
ATOM 693 C CA . GLN A 1 93 ? 20.471 2.920 -16.121 1.00 77.44 93 GLN A CA 1
ATOM 694 C C . GLN A 1 93 ? 19.652 4.043 -16.775 1.00 77.44 93 GLN A C 1
ATOM 696 O O . GLN A 1 93 ? 18.933 4.782 -16.100 1.00 77.44 93 GLN A O 1
ATOM 701 N N . ASN A 1 94 ? 19.755 4.187 -18.096 1.00 81.25 94 ASN A N 1
ATOM 702 C CA . ASN A 1 94 ? 19.000 5.184 -18.846 1.00 81.25 94 ASN A CA 1
ATOM 703 C C . ASN A 1 94 ? 17.630 4.688 -19.320 1.00 81.25 94 ASN A C 1
ATOM 705 O O . ASN A 1 94 ? 16.829 5.522 -19.763 1.00 81.25 94 ASN A O 1
ATOM 709 N N . SER A 1 95 ? 17.359 3.386 -19.187 1.00 90.31 95 SER A N 1
ATOM 710 C CA . SER A 1 95 ? 16.097 2.756 -19.564 1.00 90.31 95 SER A CA 1
ATOM 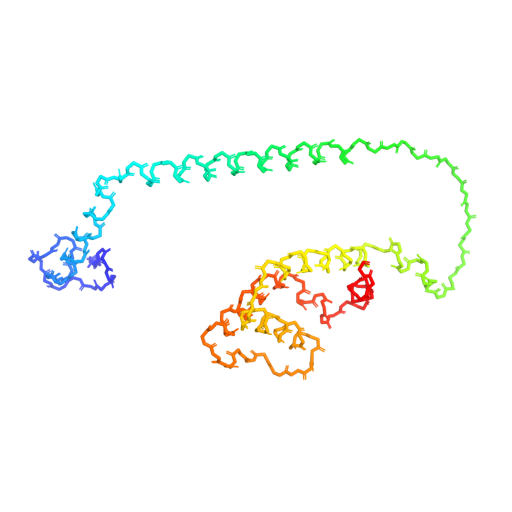711 C C . SER A 1 95 ? 14.916 3.306 -18.755 1.00 90.31 95 SER A C 1
ATOM 713 O O . SER A 1 95 ? 15.050 3.801 -17.628 1.00 90.31 95 SER A O 1
ATOM 715 N N . GLU A 1 96 ? 13.733 3.239 -19.356 1.00 93.38 96 GLU A N 1
ATOM 716 C CA . GLU A 1 96 ? 12.486 3.643 -18.712 1.00 93.38 96 GLU A CA 1
ATOM 717 C C . GLU A 1 96 ? 12.108 2.728 -17.524 1.00 93.38 96 GLU A C 1
ATOM 719 O O . GLU A 1 96 ? 11.827 3.280 -16.454 1.00 93.38 96 GLU A O 1
ATOM 724 N N . PRO A 1 97 ? 12.229 1.383 -17.610 1.00 93.56 97 PRO A N 1
ATOM 725 C CA . PRO A 1 97 ? 11.967 0.488 -16.479 1.00 93.56 97 PRO A CA 1
ATOM 726 C C . PRO A 1 97 ? 12.869 0.747 -15.270 1.00 93.56 97 PRO A C 1
ATOM 728 O O . PRO A 1 97 ? 12.387 0.791 -14.136 1.00 93.56 97 PRO A O 1
ATOM 731 N N . TYR A 1 98 ? 14.162 1.004 -15.492 1.00 93.94 98 TYR A N 1
ATOM 732 C CA . TYR A 1 98 ? 15.097 1.325 -14.412 1.00 93.94 98 TYR A CA 1
ATOM 733 C C . TYR A 1 98 ? 14.686 2.602 -13.667 1.00 93.94 98 TYR A C 1
ATOM 735 O O . TYR A 1 98 ? 14.568 2.616 -12.438 1.00 93.94 98 TYR A O 1
ATOM 743 N N . LYS A 1 99 ? 14.387 3.681 -14.401 1.00 94.44 99 LYS A N 1
ATOM 744 C CA . LYS A 1 99 ? 13.922 4.947 -13.805 1.00 94.44 99 LYS A CA 1
ATOM 745 C C . LYS A 1 99 ? 12.584 4.775 -13.082 1.00 94.44 99 LYS A C 1
ATOM 747 O O . LYS A 1 99 ? 12.398 5.344 -12.002 1.00 94.44 99 LYS A O 1
ATOM 752 N N . ALA A 1 100 ? 11.674 3.970 -13.633 1.00 94.56 100 ALA A N 1
ATOM 753 C CA . ALA A 1 100 ? 10.413 3.624 -12.984 1.00 94.56 100 ALA A CA 1
ATOM 754 C C . ALA A 1 100 ? 10.644 2.889 -11.651 1.00 94.56 100 ALA A C 1
ATOM 756 O O . ALA A 1 100 ? 10.003 3.228 -10.652 1.00 94.56 100 ALA A O 1
ATOM 757 N N . GLY A 1 101 ? 11.613 1.969 -11.599 1.00 95.38 101 GLY A N 1
ATOM 758 C CA . GLY A 1 101 ? 12.047 1.284 -10.378 1.00 95.38 101 GLY A CA 1
ATOM 759 C C . GLY A 1 101 ? 12.531 2.249 -9.294 1.00 95.38 101 GLY A C 1
ATOM 760 O O . GLY A 1 101 ? 12.074 2.180 -8.149 1.00 95.38 101 GLY A O 1
ATOM 761 N N . GLN A 1 102 ? 13.377 3.219 -9.660 1.00 96.12 102 GLN A N 1
ATOM 762 C CA . GLN A 1 102 ? 13.861 4.251 -8.731 1.00 96.12 102 GLN A CA 1
ATOM 763 C C . GLN A 1 102 ? 12.722 5.122 -8.184 1.00 96.12 102 GLN A C 1
ATOM 765 O O . GLN A 1 102 ? 12.665 5.430 -6.990 1.00 96.12 102 GLN A O 1
ATOM 770 N N . ILE A 1 103 ? 11.792 5.545 -9.046 1.00 95.38 103 ILE A N 1
ATOM 771 C CA . ILE A 1 103 ? 10.624 6.341 -8.635 1.00 95.38 103 ILE A CA 1
ATOM 772 C C . ILE A 1 103 ? 9.749 5.536 -7.671 1.00 95.38 103 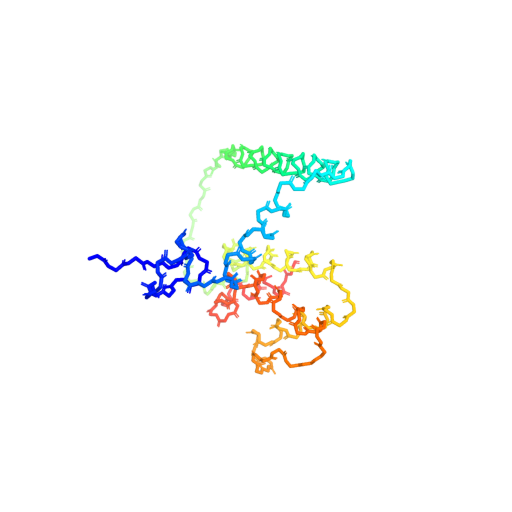ILE A C 1
ATOM 774 O O . ILE A 1 103 ? 9.391 6.037 -6.601 1.00 95.38 103 ILE A O 1
ATOM 778 N N . ALA A 1 104 ? 9.450 4.280 -8.009 1.00 95.19 104 ALA A N 1
ATOM 779 C CA . ALA A 1 104 ? 8.645 3.400 -7.173 1.00 95.19 104 ALA A CA 1
ATOM 780 C C . ALA A 1 104 ? 9.297 3.184 -5.798 1.00 95.19 104 ALA A C 1
ATOM 782 O O . ALA A 1 104 ? 8.619 3.287 -4.772 1.00 95.19 104 ALA A O 1
ATOM 783 N N . ARG A 1 105 ? 10.623 2.989 -5.753 1.00 95.88 105 ARG A N 1
ATOM 784 C CA . ARG A 1 105 ? 11.365 2.852 -4.494 1.00 95.88 105 ARG A CA 1
ATOM 785 C C . ARG A 1 105 ? 11.316 4.122 -3.650 1.00 95.88 105 ARG A C 1
ATOM 787 O O . ARG A 1 105 ? 11.115 4.040 -2.438 1.00 95.88 105 ARG A O 1
ATOM 794 N N . ARG A 1 106 ? 11.463 5.300 -4.263 1.00 96.25 106 ARG A N 1
ATOM 795 C CA . ARG A 1 106 ? 11.357 6.588 -3.556 1.00 96.25 106 ARG A CA 1
ATOM 796 C C . ARG A 1 106 ? 9.963 6.802 -2.971 1.00 96.25 106 ARG A C 1
ATOM 798 O O . ARG A 1 106 ? 9.855 7.187 -1.808 1.00 96.25 106 ARG A O 1
ATOM 805 N N . HIS A 1 107 ? 8.908 6.501 -3.729 1.00 95.31 107 HIS A N 1
ATOM 806 C CA . HIS A 1 107 ? 7.529 6.574 -3.236 1.00 95.31 107 HIS A CA 1
ATOM 807 C C . HIS A 1 107 ? 7.281 5.605 -2.078 1.00 95.31 107 HIS A C 1
ATOM 809 O O . HIS A 1 107 ? 6.725 6.011 -1.056 1.00 95.31 107 HIS A O 1
ATOM 815 N N . TRP A 1 108 ? 7.766 4.366 -2.197 1.00 95.50 108 TRP A N 1
ATOM 816 C CA . TRP A 1 108 ? 7.707 3.388 -1.116 1.00 95.50 108 TRP A CA 1
ATOM 817 C C . TRP A 1 108 ? 8.403 3.896 0.149 1.00 95.50 108 TRP A C 1
ATOM 819 O O . TRP A 1 108 ? 7.816 3.857 1.227 1.00 95.50 108 TRP A O 1
ATOM 829 N N . ASN A 1 109 ? 9.628 4.416 0.029 1.00 95.94 109 ASN A N 1
ATOM 830 C CA . ASN A 1 109 ? 10.393 4.917 1.171 1.00 95.94 109 ASN A CA 1
ATOM 831 C C . ASN A 1 109 ? 9.701 6.110 1.847 1.00 95.94 109 ASN A C 1
ATOM 833 O O . ASN A 1 109 ? 9.655 6.169 3.076 1.00 95.94 109 ASN A O 1
ATOM 837 N N . LEU A 1 110 ? 9.133 7.031 1.061 1.00 96.19 110 LEU A N 1
ATOM 838 C CA . LEU A 1 110 ? 8.370 8.168 1.578 1.00 96.19 110 LEU A CA 1
ATOM 839 C C . LEU A 1 110 ? 7.129 7.703 2.351 1.00 96.19 110 LEU A C 1
ATOM 841 O O . LEU A 1 110 ? 6.901 8.142 3.477 1.00 96.19 110 LEU A O 1
ATOM 845 N N . TRP A 1 111 ? 6.350 6.788 1.770 1.00 96.50 111 TRP A N 1
ATOM 846 C CA . TRP A 1 111 ? 5.162 6.229 2.415 1.00 96.50 111 TRP A CA 1
ATOM 847 C C . TRP A 1 111 ? 5.511 5.441 3.685 1.00 96.50 111 TRP A C 1
ATOM 849 O O . TRP A 1 111 ? 4.863 5.617 4.721 1.00 96.50 111 TRP A O 1
ATOM 859 N N . LEU A 1 112 ? 6.564 4.620 3.632 1.00 96.69 112 LEU A N 1
ATOM 860 C CA . LEU A 1 112 ? 7.043 3.829 4.763 1.00 96.69 112 LEU A CA 1
ATOM 861 C C . LEU A 1 112 ? 7.563 4.720 5.900 1.00 96.69 112 LEU A C 1
ATOM 863 O O . LEU A 1 112 ? 7.422 4.361 7.068 1.00 96.69 112 LEU A O 1
ATOM 867 N N . GLY A 1 113 ? 8.125 5.890 5.574 1.00 97.00 113 GLY A N 1
ATOM 868 C CA . GLY A 1 113 ? 8.564 6.895 6.544 1.00 97.00 113 GLY A CA 1
ATOM 869 C C . GLY A 1 113 ? 7.438 7.431 7.434 1.00 97.00 113 GLY A C 1
ATOM 870 O O . GLY A 1 113 ? 7.704 7.816 8.570 1.00 97.00 113 GLY A O 1
ATOM 871 N N . GLY A 1 114 ? 6.188 7.395 6.957 1.00 95.56 114 GLY A N 1
ATOM 872 C CA . GLY A 1 114 ? 4.997 7.738 7.741 1.00 95.56 114 GLY A CA 1
ATOM 873 C C . GLY A 1 114 ? 4.403 6.579 8.552 1.00 95.56 114 GLY A C 1
ATOM 874 O O . GLY A 1 114 ? 3.395 6.768 9.229 1.00 95.56 114 GLY A O 1
ATOM 875 N N . GLN A 1 115 ? 4.978 5.374 8.469 1.00 95.69 115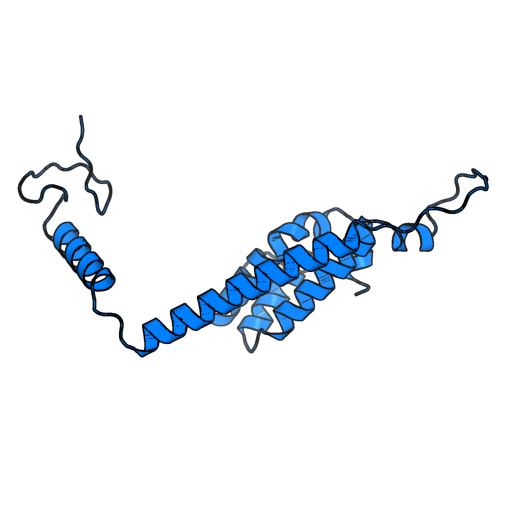 GLN A N 1
ATOM 876 C CA . GLN A 1 115 ? 4.541 4.210 9.243 1.00 95.69 115 GLN A CA 1
ATOM 877 C C . GLN A 1 115 ? 5.387 4.055 10.510 1.00 95.69 115 GLN A C 1
ATOM 879 O O . GLN A 1 115 ? 6.595 4.304 10.515 1.00 95.69 115 GLN A O 1
ATOM 884 N N . HIS A 1 116 ? 4.774 3.558 11.584 1.00 96.88 116 HIS A N 1
ATOM 885 C CA . HIS A 1 116 ? 5.435 3.381 12.880 1.00 96.88 116 HIS A CA 1
ATOM 886 C C . HIS A 1 116 ? 5.064 2.044 13.532 1.00 96.88 116 HIS A C 1
ATOM 888 O O . HIS A 1 116 ? 4.111 1.383 13.116 1.00 96.88 116 HIS A O 1
ATOM 894 N N . GLY A 1 117 ? 5.839 1.645 14.545 1.00 96.81 117 GLY A N 1
ATOM 895 C CA . GLY A 1 117 ? 5.553 0.476 15.380 1.00 96.81 117 GLY A CA 1
ATOM 896 C C . GLY A 1 117 ? 5.378 -0.829 14.596 1.00 96.81 117 GLY A C 1
ATOM 897 O O . GLY A 1 117 ? 6.087 -1.089 13.619 1.00 96.81 117 GLY A O 1
ATOM 898 N N . GLU A 1 118 ? 4.413 -1.640 15.028 1.00 96.69 118 GLU A N 1
ATOM 899 C CA . GLU A 1 118 ? 4.073 -2.925 14.403 1.00 96.69 118 GLU A CA 1
ATOM 900 C C . GLU A 1 118 ? 3.556 -2.761 12.971 1.00 96.69 118 GLU A C 1
ATOM 902 O O . GLU A 1 118 ? 3.861 -3.579 12.104 1.00 96.69 118 GLU A O 1
ATOM 907 N N . ARG A 1 119 ? 2.874 -1.649 12.672 1.00 96.62 119 ARG A N 1
ATOM 908 C CA . ARG A 1 119 ? 2.405 -1.349 11.314 1.00 96.62 119 ARG A CA 1
ATOM 909 C C . ARG A 1 119 ? 3.564 -1.211 10.324 1.00 96.62 119 ARG A C 1
ATOM 911 O O . ARG A 1 119 ? 3.512 -1.762 9.227 1.00 96.62 119 ARG A O 1
ATOM 918 N N . ARG A 1 120 ? 4.659 -0.544 10.710 1.00 97.56 120 ARG A N 1
ATOM 919 C CA . ARG A 1 120 ? 5.862 -0.462 9.860 1.00 97.56 120 ARG A CA 1
ATOM 920 C C . ARG A 1 120 ? 6.506 -1.834 9.646 1.00 97.56 120 ARG A C 1
ATOM 922 O O . ARG A 1 120 ? 6.959 -2.116 8.540 1.00 97.56 120 ARG A O 1
ATOM 929 N N . LYS A 1 121 ? 6.538 -2.685 10.678 1.00 96.94 121 LYS A N 1
ATOM 930 C CA . LYS A 1 121 ? 7.074 -4.052 10.567 1.00 96.94 121 LYS A CA 1
ATOM 931 C C . LYS A 1 121 ? 6.259 -4.890 9.586 1.00 96.94 121 LYS A C 1
ATOM 933 O O . LYS A 1 121 ? 6.851 -5.507 8.708 1.00 96.94 121 LYS A O 1
ATOM 938 N N . GLY A 1 122 ? 4.930 -4.840 9.681 1.00 96.38 122 GLY A N 1
ATOM 939 C CA . GLY A 1 122 ? 4.032 -5.511 8.738 1.00 96.38 122 GLY A CA 1
ATOM 940 C C . GLY A 1 122 ? 4.231 -5.041 7.300 1.00 96.38 122 GLY A C 1
ATOM 941 O O . GLY A 1 122 ? 4.275 -5.851 6.378 1.00 96.38 122 GLY A O 1
ATOM 942 N N . ALA A 1 123 ? 4.442 -3.738 7.106 1.00 96.81 123 ALA A N 1
ATOM 943 C CA . ALA A 1 123 ? 4.709 -3.188 5.784 1.00 96.81 123 ALA A CA 1
ATOM 944 C C . ALA A 1 123 ? 6.026 -3.700 5.173 1.00 96.81 123 ALA A C 1
ATOM 946 O O . ALA A 1 123 ? 6.062 -4.102 4.011 1.00 96.81 123 ALA A O 1
ATOM 947 N N . ILE A 1 124 ? 7.108 -3.716 5.959 1.00 95.19 124 ILE A N 1
ATOM 948 C CA . ILE A 1 124 ? 8.409 -4.256 5.529 1.00 95.19 124 ILE A CA 1
ATOM 949 C C . ILE A 1 124 ? 8.308 -5.758 5.255 1.00 95.19 124 ILE A C 1
ATOM 951 O O . ILE A 1 124 ? 8.858 -6.233 4.265 1.00 95.19 124 ILE A O 1
ATOM 955 N N . TYR A 1 125 ? 7.579 -6.485 6.103 1.00 94.88 125 TYR A N 1
ATOM 956 C CA . TYR A 1 125 ? 7.324 -7.906 5.915 1.00 94.88 125 TYR A CA 1
ATOM 957 C C . TYR A 1 125 ? 6.681 -8.164 4.550 1.00 94.88 125 TYR A C 1
ATOM 959 O O . TYR A 1 125 ? 7.200 -8.948 3.767 1.00 94.88 125 TYR A O 1
ATOM 967 N N . TRP A 1 126 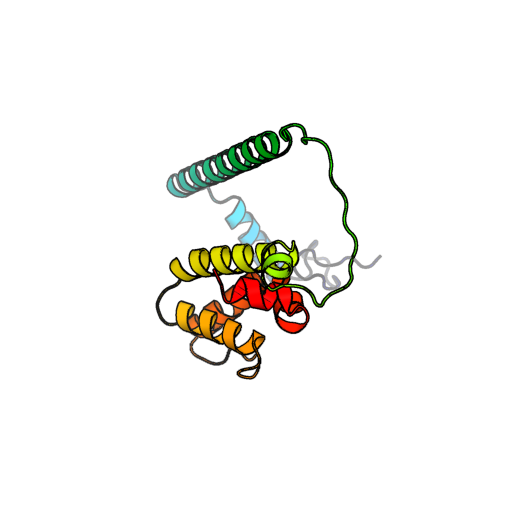? 5.621 -7.440 4.185 1.00 94.00 126 TRP A N 1
ATOM 968 C CA . TRP A 1 126 ? 5.009 -7.635 2.869 1.00 94.00 126 TRP A CA 1
ATOM 969 C C . TRP A 1 126 ? 5.987 -7.410 1.704 1.00 94.00 126 TRP A C 1
ATOM 971 O O . TRP A 1 126 ? 6.018 -8.204 0.765 1.00 94.00 126 TRP A O 1
ATOM 981 N N . LEU A 1 127 ? 6.829 -6.373 1.775 1.00 92.44 127 LEU A N 1
ATOM 982 C CA . LEU A 1 127 ? 7.823 -6.121 0.730 1.00 92.44 127 LEU A CA 1
ATOM 983 C C . LEU A 1 127 ? 8.790 -7.303 0.553 1.00 92.44 127 LEU A C 1
ATOM 985 O O . LEU A 1 127 ? 9.096 -7.681 -0.576 1.00 92.44 127 LEU A O 1
ATOM 989 N N . ASN A 1 128 ? 9.241 -7.900 1.654 1.00 89.94 128 ASN A N 1
ATOM 990 C CA . ASN A 1 128 ? 10.110 -9.074 1.625 1.00 89.94 128 ASN A CA 1
ATOM 991 C C . ASN A 1 128 ? 9.385 -10.315 1.064 1.00 89.94 128 ASN A C 1
ATOM 993 O O . ASN A 1 128 ? 9.998 -11.141 0.387 1.00 89.94 128 ASN A O 1
ATOM 997 N N . ALA A 1 129 ? 8.068 -10.426 1.269 1.00 88.81 129 ALA A N 1
ATOM 998 C CA . ALA A 1 129 ? 7.249 -11.468 0.647 1.00 88.81 129 ALA A CA 1
ATOM 999 C C . ALA A 1 129 ? 7.243 -11.339 -0.883 1.00 88.81 129 ALA A C 1
ATOM 1001 O O . ALA A 1 129 ? 7.332 -12.333 -1.603 1.00 88.81 129 ALA A O 1
ATOM 1002 N N . VAL A 1 130 ? 7.138 -10.106 -1.389 1.00 86.75 130 VAL A N 1
ATOM 1003 C CA . VAL A 1 130 ? 7.117 -9.821 -2.832 1.00 86.75 130 VAL A CA 1
ATOM 1004 C C . VAL A 1 130 ? 8.455 -10.148 -3.488 1.00 86.75 130 VAL A C 1
ATOM 1006 O O . VAL A 1 130 ? 8.464 -10.657 -4.603 1.00 86.75 130 VAL A O 1
ATOM 1009 N N . THR A 1 131 ? 9.570 -9.952 -2.785 1.00 83.50 131 THR A N 1
ATOM 1010 C CA . THR A 1 131 ? 10.905 -10.353 -3.260 1.00 83.50 131 THR A CA 1
ATOM 1011 C C . THR A 1 131 ? 11.210 -11.842 -3.048 1.00 83.50 131 THR A C 1
ATOM 1013 O O . THR A 1 131 ? 12.336 -12.278 -3.278 1.00 83.50 131 THR A O 1
ATOM 1016 N N . GLY A 1 132 ? 10.218 -12.638 -2.630 1.00 81.88 132 GLY A N 1
ATOM 1017 C CA . GLY A 1 132 ? 1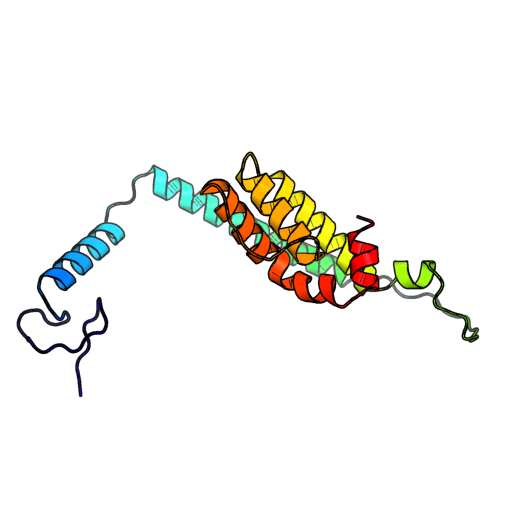0.319 -14.093 -2.519 1.00 81.88 132 GLY A CA 1
ATOM 1018 C C . GLY A 1 132 ? 10.991 -14.601 -1.242 1.00 81.88 132 GLY A C 1
ATOM 1019 O O . GLY A 1 132 ? 11.326 -15.780 -1.168 1.00 81.88 132 GLY A O 1
ATOM 1020 N N . GLN A 1 133 ? 11.189 -13.755 -0.227 1.00 75.56 133 GLN A N 1
ATOM 1021 C CA . GLN A 1 133 ? 11.865 -14.164 1.012 1.00 75.56 133 GLN A CA 1
ATOM 1022 C C . GLN A 1 133 ? 10.972 -14.993 1.947 1.00 75.56 133 GLN A C 1
ATOM 1024 O O . GLN A 1 133 ? 11.488 -15.704 2.807 1.00 75.56 133 GLN A O 1
ATOM 1029 N N . HIS A 1 134 ? 9.644 -14.916 1.805 1.00 78.94 134 HIS A N 1
ATOM 1030 C CA . HIS A 1 134 ? 8.689 -15.717 2.577 1.00 78.94 134 HIS A CA 1
ATOM 1031 C C . HIS A 1 134 ? 7.293 -15.739 1.934 1.00 78.94 134 HIS A C 1
ATOM 1033 O O . HIS A 1 134 ? 7.028 -15.079 0.931 1.00 78.94 134 HIS A O 1
ATOM 1039 N N . ALA A 1 135 ? 6.378 -16.502 2.540 1.00 79.56 135 ALA A N 1
ATOM 1040 C CA . ALA A 1 135 ? 4.992 -16.591 2.101 1.00 79.56 135 ALA A CA 1
ATOM 1041 C C . ALA A 1 135 ? 4.227 -15.264 2.296 1.00 79.56 135 ALA A C 1
ATOM 1043 O O . ALA A 1 135 ? 4.481 -14.515 3.240 1.00 79.56 135 ALA A O 1
ATOM 1044 N N . LYS A 1 136 ? 3.245 -14.999 1.425 1.00 82.19 136 LYS A N 1
ATOM 1045 C CA . LYS A 1 136 ? 2.411 -13.780 1.413 1.00 82.19 136 LYS A CA 1
ATOM 1046 C C . LYS A 1 136 ? 1.272 -13.805 2.455 1.00 82.19 136 LYS A C 1
ATOM 1048 O O . LYS A 1 136 ? 0.140 -13.449 2.137 1.00 82.19 136 LYS A O 1
ATOM 1053 N N . HIS A 1 137 ? 1.543 -14.246 3.684 1.00 88.31 137 HIS A N 1
ATOM 1054 C CA . HIS A 1 137 ? 0.547 -14.284 4.765 1.00 88.31 137 HIS A CA 1
ATOM 1055 C C . HIS A 1 137 ? 0.786 -13.147 5.759 1.00 88.31 137 HIS A C 1
ATOM 1057 O O . HIS A 1 137 ? 1.893 -12.980 6.253 1.00 88.31 137 HIS A O 1
ATOM 1063 N N . CYS A 1 138 ? -0.243 -12.360 6.067 1.00 91.94 138 CYS A N 1
ATOM 1064 C CA . CYS A 1 138 ? -0.144 -11.248 7.015 1.00 91.94 138 CYS A CA 1
ATOM 1065 C C . CYS A 1 138 ? -0.478 -11.699 8.448 1.00 91.94 138 CYS A C 1
ATOM 1067 O O . CYS A 1 138 ? -1.419 -11.187 9.056 1.00 91.94 138 CYS A O 1
ATOM 1069 N N . ASP A 1 139 ? 0.283 -12.660 8.974 1.00 89.12 139 ASP A N 1
ATOM 1070 C CA . ASP A 1 139 ? 0.061 -13.226 10.309 1.00 89.12 139 ASP A CA 1
ATOM 1071 C C . ASP A 1 139 ? 0.820 -12.429 11.379 1.00 89.12 139 ASP A C 1
ATOM 1073 O O . ASP A 1 139 ? 2.019 -12.184 11.259 1.00 89.12 139 ASP A O 1
ATOM 1077 N N . GLY A 1 140 ? 0.132 -12.009 12.444 1.00 90.88 140 GLY A N 1
ATOM 1078 C CA . GLY A 1 140 ? 0.742 -11.238 13.528 1.00 90.88 140 GLY A CA 1
ATOM 1079 C C . GLY A 1 140 ? -0.276 -10.493 14.387 1.00 90.88 140 GLY A C 1
ATOM 1080 O O . GLY A 1 140 ? -1.444 -10.871 14.480 1.00 90.88 140 GLY A O 1
ATOM 1081 N N . THR A 1 141 ? 0.170 -9.413 15.031 1.00 96.62 141 THR A N 1
ATOM 1082 C CA . THR A 1 141 ? -0.729 -8.496 15.750 1.00 96.62 141 THR A CA 1
ATOM 1083 C C . THR A 1 141 ? -1.679 -7.788 14.779 1.00 96.62 141 THR A C 1
ATOM 1085 O O . THR A 1 141 ? -1.412 -7.697 13.579 1.00 96.62 141 THR A O 1
ATOM 1088 N N . ALA A 1 142 ? -2.781 -7.227 15.286 1.00 97.00 142 ALA A N 1
ATOM 1089 C CA . ALA A 1 142 ? -3.722 -6.482 14.445 1.00 97.00 142 ALA A CA 1
ATOM 1090 C C . ALA A 1 142 ? -3.049 -5.306 13.707 1.00 97.00 142 ALA A C 1
ATOM 1092 O O . ALA A 1 142 ? -3.318 -5.075 12.530 1.00 97.00 142 ALA A O 1
ATOM 1093 N N . GLU A 1 143 ? -2.138 -4.587 14.368 1.00 95.06 143 GLU A N 1
ATOM 1094 C CA . GLU A 1 143 ? -1.389 -3.487 13.749 1.00 95.06 143 GLU A CA 1
ATOM 1095 C C . GLU A 1 143 ? -0.397 -3.970 12.688 1.00 95.06 143 GLU A C 1
ATOM 1097 O O . GLU A 1 143 ? -0.280 -3.347 11.631 1.00 95.06 143 GLU A O 1
ATOM 1102 N N . PHE A 1 144 ? 0.280 -5.093 12.941 1.00 97.25 144 PHE A N 1
ATOM 1103 C CA . PHE A 1 144 ? 1.155 -5.731 11.962 1.00 97.25 144 PHE A CA 1
ATOM 1104 C C . PHE A 1 144 ? 0.375 -6.124 10.705 1.00 97.25 144 PHE A C 1
ATOM 1106 O O . PHE A 1 144 ? 0.755 -5.745 9.596 1.00 97.25 144 PHE A O 1
ATOM 1113 N N . ALA A 1 145 ? -0.755 -6.817 10.873 1.00 97.12 145 ALA A N 1
ATOM 1114 C CA . ALA A 1 145 ? -1.594 -7.243 9.759 1.00 97.12 145 ALA A CA 1
ATOM 1115 C C . ALA A 1 145 ? -2.087 -6.040 8.939 1.00 97.12 145 ALA A C 1
ATOM 1117 O O . ALA A 1 145 ? -1.994 -6.053 7.713 1.00 97.12 145 ALA A O 1
ATOM 1118 N N . LEU A 1 146 ? -2.523 -4.958 9.598 1.00 96.88 146 LEU A N 1
ATOM 1119 C CA . LEU A 1 146 ? -2.902 -3.711 8.920 1.00 96.88 146 LEU A CA 1
ATOM 1120 C C . LEU A 1 146 ? -1.754 -3.136 8.084 1.00 96.88 146 LEU A C 1
ATOM 1122 O O . LEU A 1 146 ? -1.958 -2.792 6.923 1.00 96.88 146 LEU A O 1
ATOM 1126 N N . GLY A 1 147 ? -0.544 -3.074 8.641 1.00 96.62 147 GLY A N 1
ATOM 1127 C CA . GLY A 1 147 ? 0.631 -2.592 7.918 1.00 96.62 147 GLY A CA 1
ATOM 1128 C C . GLY A 1 147 ? 0.986 -3.441 6.701 1.00 96.62 147 GLY A C 1
ATOM 1129 O O . GLY A 1 147 ? 1.318 -2.906 5.645 1.00 96.62 147 GLY A O 1
ATOM 1130 N N . CYS A 1 148 ? 0.857 -4.758 6.840 1.00 96.69 148 CYS A N 1
ATOM 1131 C CA . CYS A 1 148 ? 1.061 -5.725 5.768 1.00 96.69 148 CYS A CA 1
ATOM 1132 C C . CYS A 1 148 ? 0.042 -5.540 4.629 1.00 96.69 148 CYS A C 1
ATOM 1134 O O . CYS A 1 148 ? 0.426 -5.417 3.465 1.00 96.69 148 CYS A O 1
ATOM 1136 N N . PHE A 1 149 ? -1.249 -5.402 4.949 1.00 95.94 149 PHE A N 1
ATOM 1137 C CA . PHE A 1 149 ? -2.284 -5.145 3.942 1.00 95.94 149 PHE A CA 1
ATOM 1138 C C . PHE A 1 149 ? -2.159 -3.767 3.286 1.00 95.94 149 PHE A C 1
ATOM 1140 O O . PHE A 1 149 ? -2.388 -3.638 2.082 1.00 95.94 149 PHE A O 1
ATOM 1147 N N . ASP A 1 150 ? -1.794 -2.731 4.041 1.00 96.62 150 ASP A N 1
ATOM 1148 C CA . ASP A 1 150 ? -1.574 -1.402 3.471 1.00 96.62 150 ASP A CA 1
ATOM 1149 C C . ASP A 1 150 ? -0.386 -1.398 2.509 1.00 96.62 150 ASP A C 1
ATOM 1151 O O . ASP A 1 150 ? -0.482 -0.811 1.430 1.00 96.62 150 ASP A O 1
ATOM 1155 N N . ALA A 1 151 ? 0.700 -2.093 2.864 1.00 96.19 151 ALA A N 1
ATOM 1156 C CA . ALA A 1 151 ? 1.838 -2.285 1.978 1.00 96.19 151 ALA A CA 1
ATOM 1157 C C . ALA A 1 151 ? 1.428 -2.987 0.687 1.00 96.19 151 ALA A C 1
ATOM 1159 O O . ALA A 1 151 ? 1.712 -2.453 -0.382 1.00 96.19 151 ALA A O 1
ATOM 1160 N N . HIS A 1 152 ? 0.692 -4.100 0.774 1.00 94.56 152 HIS A N 1
ATOM 1161 C CA . HIS A 1 152 ? 0.153 -4.792 -0.398 1.00 94.56 152 HIS A CA 1
ATOM 1162 C C . HIS A 1 152 ? -0.628 -3.848 -1.310 1.00 94.56 152 HIS A C 1
ATOM 1164 O O . HIS A 1 152 ? -0.364 -3.764 -2.509 1.00 94.56 152 HIS A O 1
ATOM 1170 N N . ARG A 1 153 ? -1.545 -3.054 -0.749 1.00 94.38 153 ARG A N 1
ATOM 1171 C CA . ARG A 1 153 ? -2.313 -2.083 -1.541 1.00 94.38 153 ARG A CA 1
ATOM 1172 C C . ARG A 1 153 ? -1.405 -1.035 -2.181 1.00 94.38 153 ARG A C 1
ATOM 1174 O O . ARG A 1 153 ? -1.630 -0.688 -3.340 1.00 94.38 153 ARG A O 1
ATOM 1181 N N . HIS A 1 154 ? -0.389 -0.563 -1.460 1.00 94.19 154 HIS A N 1
ATOM 1182 C CA . HIS A 1 154 ? 0.534 0.461 -1.939 1.00 94.19 154 HIS A CA 1
ATOM 1183 C C . HIS A 1 154 ? 1.410 -0.027 -3.101 1.00 94.19 154 HIS A C 1
ATOM 1185 O O . HIS A 1 154 ? 1.543 0.689 -4.092 1.00 94.19 154 HIS A O 1
ATOM 1191 N N . ILE A 1 155 ? 1.968 -1.241 -3.014 1.00 93.44 155 ILE A N 1
ATOM 1192 C CA . ILE A 1 155 ? 2.888 -1.771 -4.035 1.00 93.44 155 ILE A CA 1
ATOM 1193 C C . ILE A 1 155 ? 2.219 -2.646 -5.090 1.00 93.44 155 ILE A C 1
ATOM 1195 O O . ILE A 1 155 ? 2.886 -2.999 -6.053 1.00 93.44 155 ILE A O 1
ATOM 1199 N N . SER A 1 156 ? 0.918 -2.933 -4.977 1.00 90.62 156 SER A N 1
ATOM 1200 C CA . SER A 1 156 ? 0.158 -3.786 -5.912 1.00 90.62 156 SER A CA 1
ATOM 1201 C C . SER A 1 156 ? 0.411 -3.491 -7.397 1.00 90.62 156 SER A C 1
ATOM 1203 O O . SER A 1 156 ? 0.504 -4.413 -8.202 1.00 90.62 156 SER A O 1
ATOM 1205 N N . ARG A 1 157 ? 0.575 -2.214 -7.772 1.00 88.12 157 ARG A N 1
ATOM 1206 C CA . ARG A 1 157 ? 0.872 -1.805 -9.159 1.00 88.12 157 ARG A CA 1
ATOM 1207 C C . ARG A 1 157 ? 2.289 -2.154 -9.619 1.00 88.12 157 ARG A C 1
ATOM 1209 O O . ARG A 1 157 ? 2.507 -2.311 -10.812 1.00 88.12 157 ARG A O 1
ATOM 1216 N N . SER A 1 158 ? 3.235 -2.234 -8.691 1.00 92.94 158 SER A N 1
ATOM 1217 C CA . SER A 1 158 ? 4.645 -2.536 -8.947 1.00 92.94 158 SER A CA 1
ATOM 1218 C C . SER A 1 158 ? 5.008 -3.990 -8.636 1.00 92.94 158 SER A C 1
ATOM 1220 O O . SER A 1 158 ? 6.110 -4.400 -8.974 1.00 92.94 158 SER A O 1
ATOM 1222 N N . GLU A 1 159 ? 4.126 -4.781 -8.012 1.00 90.81 159 GLU A N 1
ATOM 1223 C CA . GLU A 1 159 ? 4.434 -6.172 -7.644 1.00 90.81 159 GLU A CA 1
ATOM 1224 C C . GLU A 1 159 ? 4.759 -7.053 -8.845 1.00 90.81 159 GLU A C 1
ATOM 1226 O O . GLU A 1 159 ? 5.682 -7.858 -8.766 1.00 90.81 159 GLU A O 1
ATOM 1231 N N . SER A 1 160 ? 4.026 -6.907 -9.954 1.00 89.31 160 SER A N 1
ATOM 1232 C CA . SER A 1 160 ? 4.317 -7.668 -11.172 1.00 89.31 160 SER A CA 1
ATOM 1233 C C . SER A 1 160 ? 5.706 -7.328 -11.706 1.00 89.31 160 SER A C 1
ATOM 1235 O O . SER A 1 160 ? 6.490 -8.232 -11.967 1.00 89.31 160 SER A O 1
ATOM 1237 N N . LEU A 1 161 ? 6.047 -6.039 -11.773 1.00 92.19 161 LEU A N 1
ATOM 1238 C CA . LEU A 1 161 ? 7.358 -5.566 -12.227 1.00 92.19 161 LEU A CA 1
ATOM 1239 C C . LEU A 1 161 ? 8.486 -6.039 -11.301 1.00 92.19 161 LEU A C 1
ATOM 1241 O O . LEU A 1 161 ? 9.507 -6.516 -11.781 1.00 92.19 161 LEU A O 1
ATOM 1245 N N . LEU A 1 162 ? 8.275 -6.001 -9.981 1.00 90.62 162 LEU A N 1
ATOM 1246 C CA . LEU A 1 162 ? 9.213 -6.543 -8.988 1.00 90.62 162 LEU A CA 1
ATOM 1247 C C . LEU A 1 162 ? 9.431 -8.056 -9.115 1.00 90.62 162 LEU A C 1
ATOM 1249 O O . LEU A 1 162 ? 10.442 -8.554 -8.626 1.00 90.62 162 LEU A O 1
ATOM 1253 N N . ALA A 1 163 ? 8.500 -8.782 -9.735 1.00 86.75 163 ALA A N 1
ATOM 1254 C CA . ALA A 1 163 ? 8.602 -10.221 -9.947 1.00 86.75 163 ALA A CA 1
ATOM 1255 C C . ALA A 1 163 ? 9.170 -10.594 -11.327 1.00 86.75 163 ALA A C 1
ATOM 1257 O O . ALA A 1 163 ? 9.774 -11.658 -11.454 1.00 86.75 163 ALA A O 1
ATOM 1258 N N . THR A 1 164 ? 8.961 -9.768 -12.358 1.00 88.88 164 THR A N 1
ATOM 1259 C CA . THR A 1 164 ? 9.241 -10.152 -13.754 1.00 88.88 164 THR A CA 1
ATOM 1260 C C . THR A 1 164 ? 10.275 -9.292 -14.473 1.00 88.88 164 THR A C 1
ATOM 1262 O O . THR A 1 164 ? 10.829 -9.758 -15.464 1.00 88.88 164 THR A O 1
ATOM 1265 N N . ASP A 1 165 ? 10.522 -8.055 -14.033 1.00 93.38 165 ASP A N 1
ATOM 1266 C CA . ASP A 1 165 ? 11.351 -7.092 -14.766 1.00 93.38 165 ASP A CA 1
ATOM 1267 C C . ASP A 1 165 ? 12.701 -6.845 -14.055 1.00 93.38 165 ASP A C 1
ATOM 1269 O O . ASP A 1 165 ? 12.756 -6.152 -13.033 1.00 93.38 165 ASP A O 1
ATOM 1273 N N . PRO A 1 166 ? 13.816 -7.388 -14.582 1.00 92.19 166 PRO A N 1
ATOM 1274 C CA . PRO A 1 166 ? 15.128 -7.240 -13.962 1.00 92.19 166 PRO A CA 1
ATOM 1275 C C . PRO A 1 166 ? 15.666 -5.801 -14.008 1.00 92.19 166 PRO A C 1
ATOM 1277 O O . PRO A 1 166 ? 16.391 -5.407 -13.093 1.00 92.19 166 PRO A O 1
ATOM 1280 N N . GLU A 1 167 ? 15.318 -5.002 -15.022 1.00 93.69 167 GLU A N 1
ATOM 1281 C CA . GLU A 1 167 ? 15.761 -3.604 -15.121 1.00 93.69 167 GLU A CA 1
ATOM 1282 C C . GLU A 1 167 ? 15.027 -2.737 -14.095 1.00 93.69 167 GLU A C 1
ATOM 1284 O O . GLU A 1 167 ? 15.649 -1.926 -13.400 1.00 93.69 167 GLU A O 1
ATOM 1289 N N . PHE A 1 168 ? 13.724 -2.977 -13.920 1.00 94.44 168 PHE A N 1
ATOM 1290 C CA . PHE A 1 168 ? 12.937 -2.353 -12.858 1.00 94.44 168 PHE A CA 1
ATOM 1291 C C . PHE A 1 168 ? 13.487 -2.697 -11.469 1.00 94.44 168 PHE A C 1
ATOM 1293 O O . PHE A 1 168 ? 13.662 -1.805 -10.636 1.00 94.44 168 PHE A O 1
ATOM 1300 N N . ILE A 1 169 ? 13.800 -3.973 -11.211 1.00 93.19 169 ILE A N 1
ATOM 1301 C CA . ILE A 1 169 ? 14.389 -4.418 -9.937 1.00 93.19 169 ILE A CA 1
ATOM 1302 C C . ILE A 1 169 ? 15.758 -3.758 -9.707 1.00 93.19 169 ILE A C 1
ATOM 1304 O O . ILE A 1 169 ? 16.049 -3.318 -8.591 1.00 93.19 169 ILE A O 1
ATOM 1308 N N . ALA A 1 170 ? 16.591 -3.638 -10.746 1.00 93.88 170 ALA A N 1
ATOM 1309 C CA . ALA A 1 170 ? 17.879 -2.950 -10.657 1.00 93.88 170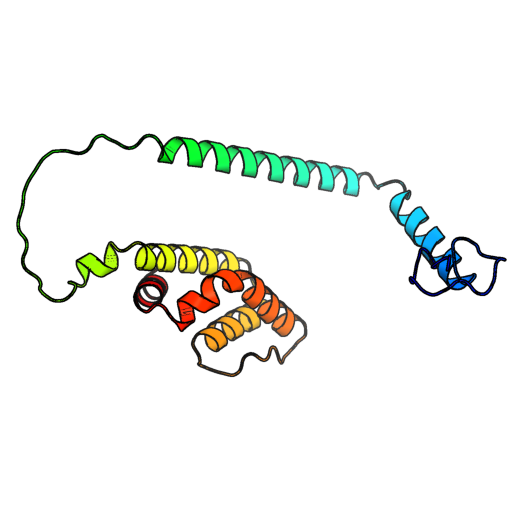 ALA A CA 1
ATOM 1310 C C . ALA A 1 170 ? 17.712 -1.471 -10.260 1.00 93.88 170 ALA A C 1
ATOM 1312 O O . ALA A 1 170 ? 18.428 -0.985 -9.379 1.00 93.88 170 ALA A O 1
ATOM 1313 N N . GLY A 1 171 ? 16.723 -0.784 -10.839 1.00 94.81 171 GLY A N 1
ATOM 1314 C CA . GLY A 1 171 ? 16.358 0.578 -10.452 1.00 94.81 171 GLY A CA 1
ATOM 1315 C C . GLY A 1 171 ? 15.808 0.662 -9.027 1.00 94.81 171 GLY A C 1
ATOM 1316 O O . GLY A 1 171 ? 16.205 1.525 -8.250 1.00 94.81 171 GLY A O 1
ATOM 1317 N N . TRP A 1 172 ? 14.941 -0.275 -8.635 1.00 94.94 172 TRP A N 1
ATOM 1318 C CA . TRP A 1 172 ? 14.376 -0.352 -7.284 1.00 94.94 172 TRP A CA 1
ATOM 1319 C C . TRP A 1 172 ? 15.448 -0.528 -6.201 1.00 94.94 172 TRP A C 1
ATOM 1321 O O . TRP A 1 172 ? 15.343 0.047 -5.116 1.00 94.94 172 TRP A O 1
ATOM 1331 N N . ASN A 1 173 ? 16.490 -1.308 -6.486 1.00 93.19 173 ASN A N 1
ATOM 1332 C CA . ASN A 1 173 ? 17.603 -1.539 -5.564 1.00 93.19 173 ASN A CA 1
ATOM 1333 C C . ASN A 1 173 ? 18.620 -0.384 -5.532 1.00 93.19 173 ASN A C 1
ATOM 1335 O O . ASN A 1 173 ? 19.485 -0.372 -4.656 1.00 93.19 173 ASN A O 1
ATOM 1339 N N . THR A 1 174 ? 18.482 0.598 -6.429 1.00 91.56 174 THR A N 1
ATOM 1340 C CA . THR A 1 174 ? 19.375 1.761 -6.559 1.00 91.56 174 THR A CA 1
ATOM 1341 C C . THR A 1 174 ? 18.579 3.080 -6.465 1.00 91.56 174 THR A C 1
ATOM 1343 O O . THR A 1 174 ? 18.469 3.790 -7.465 1.00 91.56 174 THR A O 1
ATOM 1346 N N . PRO A 1 175 ? 17.960 3.387 -5.303 1.00 77.50 175 PRO A N 1
ATOM 1347 C CA . PRO A 1 175 ? 17.037 4.518 -5.120 1.00 77.50 175 PRO A CA 1
ATOM 1348 C C . PRO A 1 175 ? 17.613 5.911 -5.387 1.00 77.50 175 PRO A C 1
ATOM 1350 O O . PRO A 1 175 ? 18.813 6.126 -5.111 1.00 77.50 175 PRO A O 1
#

Sequence (175 aa):
MSIHCAWCERDIHDRTHIPYCCARCEKKATKALAAINAPQSALQRETRLIRGCLVTLVAVIAVTFSLRILAGSPPPPDDIVITPSAPSSVAIQNSEPYKAGQIARRHWNLWLGGQHGERRKGAIYWLNAVTGQHAKHCDGTAEFALGCFDAHRHISRSESLLATDPEFIAGWNTP